Protein AF-A0A0Q8NUS7-F1 (afdb_monomer_lite)

Sequence (63 aa):
MSDKIQLLIDRRERVQSDIAELVAADVASVLAGSSCQFSDSVSRLAHEVNILDAAIERLRSLA

Radius of gyration: 14.98 Å; chains: 1; bounding box: 34×15×42 Å

Secondary structure (DSSP, 8-state):
-HHHHHHHHHHHHHHHHHHHHHHHHHHHHHHTT-----HHHHHHHHHHHHHHHHHHHHHHHT-

Foldseek 3Di:
DVVVLVVLVVVLVVLVVVLVVLVVVQVVQVVVVHHRDCVVVSVVSVVVNVVSVVVSVVVVVVD

Structure (mmCIF, N/CA/C/O backbone):
data_AF-A0A0Q8NUS7-F1
#
_entry.id   AF-A0A0Q8NUS7-F1
#
loop_
_atom_site.group_PDB
_atom_site.id
_atom_site.type_symbol
_atom_site.label_atom_id
_atom_site.label_alt_id
_atom_site.label_comp_id
_atom_site.label_asym_id
_atom_site.label_entity_id
_atom_site.label_seq_id
_atom_site.pdbx_PDB_ins_code
_atom_site.Cartn_x
_atom_site.Cartn_y
_atom_site.Cartn_z
_atom_site.occupancy
_atom_site.B_iso_or_equiv
_atom_site.auth_seq_id
_atom_site.auth_comp_id
_atom_site.auth_asym_id
_atom_site.auth_atom_id
_atom_site.pdbx_PDB_model_num
ATOM 1 N N . MET A 1 1 ? -18.887 -2.618 15.707 1.00 69.50 1 MET A N 1
ATOM 2 C CA . MET A 1 1 ? -17.424 -2.410 15.869 1.00 69.50 1 MET A CA 1
ATOM 3 C C . MET A 1 1 ? -16.652 -3.299 14.907 1.00 69.50 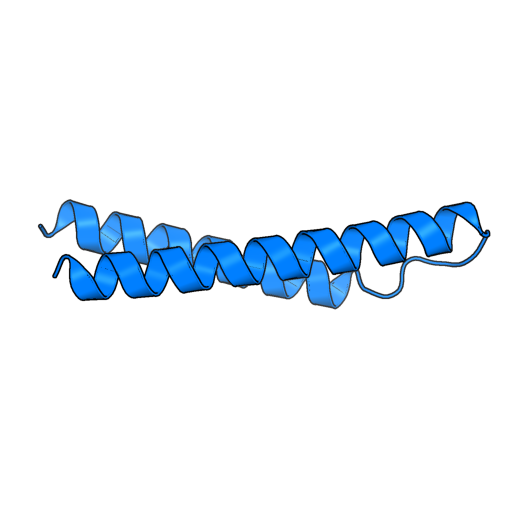1 MET A C 1
ATOM 5 O O . MET A 1 1 ? -15.817 -2.775 14.184 1.00 69.50 1 MET A O 1
ATOM 9 N N . SER A 1 2 ? -17.024 -4.582 14.817 1.00 80.12 2 SER A N 1
ATOM 10 C CA . SER A 1 2 ? -16.552 -5.517 13.785 1.00 80.12 2 SER A CA 1
ATOM 11 C C . SER A 1 2 ? -16.658 -4.950 12.355 1.00 80.12 2 SER A C 1
ATOM 13 O O . SER A 1 2 ? -15.641 -4.876 11.678 1.00 80.12 2 SER A O 1
ATOM 15 N N . ASP A 1 3 ? -17.802 -4.376 11.960 1.00 88.94 3 ASP A N 1
ATOM 16 C CA . ASP A 1 3 ? -17.980 -3.800 10.608 1.00 88.94 3 ASP A CA 1
ATOM 17 C C . ASP A 1 3 ? -17.011 -2.651 10.279 1.00 88.94 3 ASP A C 1
ATOM 19 O O . ASP A 1 3 ? -16.560 -2.503 9.146 1.00 88.94 3 ASP A O 1
ATOM 23 N N . LYS A 1 4 ? -16.655 -1.829 11.278 1.00 90.12 4 LYS A N 1
ATOM 24 C CA . LYS A 1 4 ? -15.697 -0.724 11.099 1.00 90.12 4 LYS A CA 1
ATOM 25 C C . LYS A 1 4 ? -14.274 -1.245 10.928 1.00 90.12 4 LYS A C 1
ATOM 27 O O . LYS A 1 4 ? -13.521 -0.685 10.141 1.00 90.12 4 LYS A O 1
ATOM 32 N N . ILE A 1 5 ? -13.914 -2.299 11.661 1.00 94.12 5 ILE A N 1
ATOM 33 C CA . ILE A 1 5 ? -12.617 -2.967 11.515 1.00 94.12 5 ILE A CA 1
ATOM 34 C C . ILE A 1 5 ? -12.533 -3.619 10.133 1.00 94.12 5 ILE A C 1
ATOM 36 O O . ILE A 1 5 ? -11.531 -3.427 9.453 1.00 94.12 5 ILE A O 1
ATOM 40 N N . GLN A 1 6 ? -13.592 -4.304 9.690 1.00 95.62 6 GLN A N 1
ATOM 41 C CA . GLN A 1 6 ? -13.626 -4.930 8.368 1.00 95.62 6 GLN A CA 1
ATOM 42 C C . GLN A 1 6 ? -13.468 -3.897 7.246 1.00 95.62 6 GLN A C 1
ATOM 44 O O . GLN A 1 6 ? -12.609 -4.059 6.392 1.00 95.62 6 GLN A O 1
ATOM 49 N N . LEU A 1 7 ? -14.184 -2.767 7.312 1.00 96.44 7 LEU A N 1
ATOM 50 C CA . LEU A 1 7 ? -14.033 -1.675 6.340 1.00 96.44 7 LEU A CA 1
ATOM 51 C C . LEU A 1 7 ? -12.597 -1.136 6.241 1.00 96.44 7 LEU A C 1
ATOM 53 O O . LEU A 1 7 ? -12.143 -0.770 5.155 1.00 96.44 7 LEU A O 1
ATOM 57 N N . LEU A 1 8 ? -11.887 -1.045 7.370 1.00 96.25 8 LEU A N 1
ATOM 58 C CA . LEU A 1 8 ? -10.494 -0.599 7.386 1.00 96.25 8 LEU A CA 1
ATOM 59 C C . LEU A 1 8 ? -9.552 -1.657 6.808 1.00 96.25 8 LEU A C 1
ATOM 61 O O . LEU A 1 8 ? -8.635 -1.292 6.077 1.00 96.25 8 LEU A O 1
ATOM 65 N N . ILE A 1 9 ? -9.798 -2.939 7.090 1.00 97.12 9 ILE A N 1
ATOM 66 C CA . ILE A 1 9 ? -9.053 -4.060 6.503 1.00 97.12 9 ILE A CA 1
ATOM 67 C C . ILE A 1 9 ? -9.232 -4.063 4.981 1.00 97.12 9 ILE A C 1
ATOM 69 O O . ILE A 1 9 ? -8.240 -4.007 4.261 1.00 97.12 9 ILE A O 1
ATOM 73 N N . ASP A 1 10 ? -10.469 -3.984 4.487 1.00 97.88 10 ASP A N 1
ATOM 74 C CA . ASP A 1 10 ? -10.762 -3.973 3.048 1.00 97.88 10 ASP A CA 1
ATOM 75 C C . ASP A 1 10 ? -10.118 -2.770 2.338 1.00 97.88 10 ASP A C 1
ATOM 77 O O . ASP A 1 10 ? -9.741 -2.824 1.165 1.00 97.88 10 ASP A O 1
ATOM 81 N N . ARG A 1 11 ? -10.019 -1.618 3.017 1.00 97.75 11 ARG A N 1
ATOM 82 C CA . ARG A 1 11 ? -9.306 -0.452 2.477 1.00 97.75 11 ARG A CA 1
ATOM 83 C C . ARG A 1 11 ? -7.797 -0.678 2.470 1.00 97.75 11 ARG A C 1
ATOM 85 O O . ARG A 1 11 ? -7.156 -0.358 1.476 1.00 97.75 11 ARG A O 1
ATOM 92 N N . ARG A 1 12 ? -7.240 -1.228 3.547 1.00 97.81 12 ARG A N 1
ATOM 93 C CA . ARG A 1 12 ? -5.811 -1.531 3.660 1.00 97.81 12 ARG A CA 1
ATOM 94 C C . ARG A 1 12 ? -5.362 -2.495 2.565 1.00 97.81 12 ARG A C 1
ATOM 96 O O . ARG A 1 12 ? -4.338 -2.249 1.940 1.00 97.81 12 ARG A O 1
ATOM 103 N N . GLU A 1 13 ? -6.132 -3.549 2.315 1.00 97.94 13 GLU A N 1
ATOM 104 C CA . GLU A 1 13 ? -5.841 -4.533 1.267 1.00 97.94 13 GLU A CA 1
ATOM 105 C C . GLU A 1 13 ? -5.835 -3.898 -0.126 1.00 97.94 13 GLU A C 1
ATOM 107 O O . GLU A 1 13 ? -4.916 -4.141 -0.906 1.00 97.94 13 GLU A O 1
ATOM 112 N N . ARG A 1 14 ? -6.794 -3.009 -0.415 1.00 98.12 14 ARG A N 1
ATOM 113 C CA . ARG A 1 14 ? -6.814 -2.246 -1.673 1.00 98.12 14 ARG A CA 1
ATOM 114 C C . ARG A 1 14 ? -5.576 -1.372 -1.839 1.00 98.12 14 ARG A C 1
ATOM 116 O O . ARG A 1 14 ? -4.897 -1.482 -2.850 1.00 98.12 14 ARG A O 1
ATOM 123 N N . VAL A 1 15 ? -5.229 -0.583 -0.822 1.00 97.75 15 VAL A N 1
ATOM 124 C CA . VAL A 1 15 ? -4.031 0.275 -0.861 1.00 97.75 15 VAL A CA 1
ATOM 125 C C . VAL A 1 15 ? -2.756 -0.561 -1.030 1.00 97.75 15 VAL A C 1
ATOM 127 O O . VAL A 1 15 ? -1.840 -0.153 -1.739 1.00 97.75 15 VAL A O 1
ATOM 130 N N . GLN A 1 16 ? -2.683 -1.749 -0.421 1.00 97.62 16 GLN A N 1
ATOM 131 C CA . GLN A 1 16 ? -1.554 -2.661 -0.626 1.00 97.62 16 GLN A CA 1
ATOM 132 C C . GLN A 1 16 ? -1.481 -3.203 -2.057 1.00 97.62 16 GLN A C 1
ATOM 134 O O . GLN A 1 16 ? -0.379 -3.306 -2.596 1.00 97.62 16 GLN A O 1
ATOM 139 N N . SER A 1 17 ? -2.624 -3.510 -2.676 1.00 98.06 17 SER A N 1
ATOM 140 C CA . SER A 1 17 ? -2.682 -3.886 -4.092 1.00 98.06 17 SER A CA 1
ATOM 141 C C . SER A 1 17 ? -2.189 -2.746 -4.984 1.00 98.06 17 SER A C 1
ATOM 143 O O . SER A 1 17 ? -1.314 -2.965 -5.818 1.00 98.06 17 SER A O 1
ATOM 145 N N . ASP A 1 18 ? -2.657 -1.519 -4.739 1.00 97.81 18 ASP A N 1
ATOM 146 C CA . ASP A 1 18 ? -2.246 -0.332 -5.497 1.00 97.81 18 ASP A CA 1
ATOM 147 C C . ASP A 1 18 ? -0.727 -0.099 -5.396 1.00 97.81 18 ASP A C 1
ATOM 149 O O . ASP A 1 18 ? -0.058 0.177 -6.392 1.00 97.81 18 ASP A O 1
ATOM 153 N N . ILE A 1 19 ? -0.143 -0.260 -4.200 1.00 97.75 19 ILE A N 1
ATOM 154 C CA . ILE A 1 19 ? 1.315 -0.186 -4.012 1.00 97.75 19 ILE A CA 1
ATOM 155 C C . ILE A 1 19 ? 2.025 -1.256 -4.844 1.00 97.75 19 ILE A C 1
ATOM 157 O O . ILE A 1 19 ? 3.015 -0.948 -5.506 1.00 97.75 19 ILE A O 1
ATOM 161 N N . ALA A 1 20 ? 1.550 -2.503 -4.807 1.00 97.81 20 ALA A N 1
ATOM 162 C CA . ALA A 1 20 ? 2.174 -3.603 -5.534 1.00 97.81 20 ALA A CA 1
ATOM 163 C C . ALA A 1 20 ? 2.159 -3.363 -7.052 1.00 97.81 20 ALA A C 1
ATOM 165 O O . ALA A 1 20 ? 3.165 -3.607 -7.719 1.00 97.81 20 A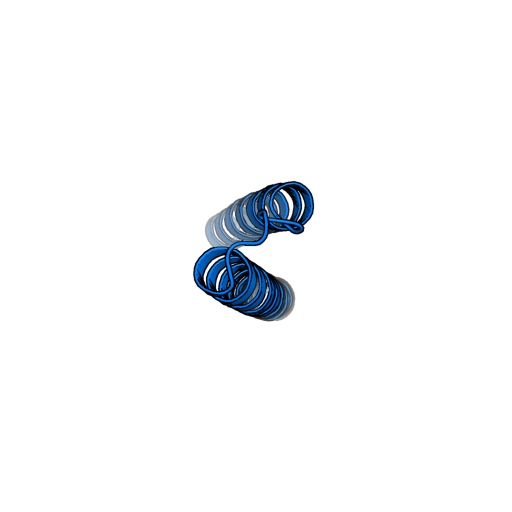LA A O 1
ATOM 166 N N . GLU A 1 21 ? 1.059 -2.831 -7.584 1.00 97.94 21 GLU A N 1
ATOM 167 C CA . GLU A 1 21 ? 0.928 -2.477 -8.999 1.00 97.94 21 GLU A CA 1
ATOM 168 C C . GLU A 1 21 ? 1.889 -1.353 -9.405 1.00 97.94 21 GLU A C 1
ATOM 170 O O . GLU A 1 21 ? 2.600 -1.480 -10.405 1.00 97.94 21 GLU A O 1
ATOM 175 N N . LEU A 1 22 ? 1.977 -0.282 -8.608 1.00 97.44 22 LEU A N 1
ATOM 176 C CA . LEU A 1 22 ? 2.898 0.828 -8.875 1.00 97.44 22 LEU A CA 1
ATOM 177 C C . LEU A 1 22 ? 4.364 0.392 -8.798 1.00 97.44 22 LEU A C 1
ATOM 179 O O . LEU A 1 22 ? 5.164 0.762 -9.656 1.00 97.44 22 LEU A O 1
ATOM 183 N N . VAL A 1 23 ? 4.713 -0.439 -7.813 1.00 97.00 23 VAL A N 1
ATOM 184 C CA . VAL A 1 23 ? 6.062 -1.006 -7.692 1.00 97.00 23 VAL A CA 1
ATOM 185 C C . VAL A 1 23 ? 6.375 -1.907 -8.884 1.00 97.00 23 VAL A C 1
ATOM 187 O O . VAL A 1 23 ? 7.469 -1.818 -9.436 1.00 97.00 23 VAL A O 1
AT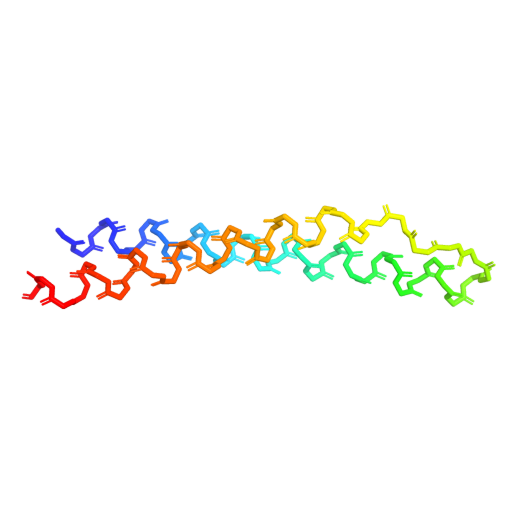OM 190 N N . ALA A 1 24 ? 5.436 -2.747 -9.323 1.00 96.81 24 ALA A N 1
ATOM 191 C CA . ALA A 1 24 ? 5.633 -3.586 -10.502 1.00 96.81 24 ALA A CA 1
ATOM 192 C C . ALA A 1 24 ? 5.858 -2.743 -11.770 1.00 96.81 24 ALA A C 1
ATOM 194 O O . ALA A 1 24 ? 6.741 -3.062 -12.570 1.00 96.81 24 ALA A O 1
ATOM 195 N N . ALA A 1 25 ? 5.113 -1.645 -11.927 1.00 95.88 25 ALA A N 1
ATOM 196 C CA . ALA A 1 25 ? 5.294 -0.704 -13.027 1.00 95.88 25 ALA A CA 1
ATOM 197 C C . ALA A 1 25 ? 6.668 -0.012 -12.978 1.00 95.88 25 ALA A C 1
ATOM 199 O O . ALA A 1 25 ? 7.358 0.057 -13.998 1.00 95.88 25 ALA A O 1
ATOM 200 N N . ASP A 1 26 ? 7.106 0.436 -11.799 1.00 96.38 26 ASP A N 1
ATOM 201 C CA . ASP A 1 26 ? 8.428 1.040 -11.614 1.00 96.38 26 ASP A CA 1
ATOM 202 C C . ASP A 1 26 ? 9.562 0.041 -11.882 1.00 96.38 26 ASP A C 1
ATOM 204 O O . ASP A 1 26 ? 10.536 0.379 -12.555 1.00 96.38 26 ASP A O 1
ATOM 208 N N . VAL A 1 27 ? 9.427 -1.210 -11.433 1.00 96.06 27 VAL A N 1
ATOM 209 C CA . VAL A 1 27 ? 10.393 -2.278 -11.728 1.00 96.06 27 VAL A CA 1
ATOM 210 C C . VAL A 1 27 ? 10.485 -2.515 -13.235 1.00 96.06 27 VAL A C 1
ATOM 212 O O . VAL A 1 27 ? 11.591 -2.561 -13.774 1.00 96.06 27 VAL A O 1
ATOM 215 N N . ALA A 1 28 ? 9.353 -2.612 -13.937 1.00 95.75 28 ALA A N 1
ATOM 216 C CA . ALA A 1 28 ? 9.341 -2.763 -15.390 1.00 95.75 28 ALA A CA 1
ATOM 217 C C . ALA A 1 28 ? 9.999 -1.564 -16.102 1.00 95.75 28 ALA A C 1
ATOM 219 O O . ALA A 1 28 ? 10.784 -1.761 -17.030 1.00 95.75 28 ALA A O 1
ATOM 220 N N . SER A 1 29 ? 9.736 -0.339 -15.633 1.00 95.00 29 SER A N 1
ATOM 221 C CA . SER A 1 29 ? 10.356 0.893 -16.142 1.00 95.00 29 SER A CA 1
ATOM 222 C C . SER A 1 29 ? 11.881 0.870 -15.984 1.00 95.00 29 SER A C 1
ATOM 224 O O . SER A 1 29 ? 12.613 1.101 -16.951 1.00 95.00 29 SER A O 1
ATOM 226 N N . VAL A 1 30 ? 12.379 0.514 -14.795 1.00 95.75 30 VAL A N 1
ATOM 227 C CA . VAL A 1 30 ? 13.823 0.427 -14.521 1.00 95.75 30 VAL A CA 1
ATOM 228 C C . VAL A 1 30 ? 14.489 -0.663 -15.357 1.00 95.75 30 VAL A C 1
ATOM 230 O O . VAL A 1 30 ? 15.556 -0.433 -15.924 1.00 95.75 30 VAL A O 1
ATOM 233 N N . LEU A 1 31 ? 13.854 -1.829 -15.502 1.00 96.06 31 LEU A N 1
ATOM 234 C CA . LEU A 1 31 ? 14.370 -2.911 -16.347 1.00 96.06 31 LEU A CA 1
ATOM 235 C C . LEU A 1 31 ? 14.414 -2.531 -17.836 1.00 96.06 31 LEU A C 1
ATOM 237 O O . LEU A 1 31 ? 15.270 -3.029 -18.564 1.00 96.06 31 LEU A O 1
ATOM 241 N N . ALA A 1 32 ? 13.545 -1.621 -18.280 1.00 95.75 32 ALA A N 1
ATOM 242 C CA . ALA A 1 32 ? 13.576 -1.043 -19.622 1.00 95.75 32 ALA A CA 1
ATOM 243 C C . ALA A 1 32 ? 14.609 0.097 -19.783 1.00 95.75 32 ALA A C 1
ATOM 245 O O . ALA A 1 32 ? 14.702 0.691 -20.857 1.00 95.75 32 ALA A O 1
ATOM 246 N N . GLY A 1 33 ? 15.383 0.419 -18.738 1.00 95.56 33 GLY A N 1
ATOM 247 C CA . GLY A 1 33 ? 16.391 1.484 -18.745 1.00 95.56 33 GLY A CA 1
ATOM 248 C C . GLY A 1 33 ? 15.839 2.889 -18.476 1.00 95.56 33 GLY A C 1
ATOM 249 O O . GLY A 1 33 ? 16.550 3.871 -18.682 1.00 95.56 33 GLY A O 1
ATOM 250 N N . SER A 1 34 ? 14.585 2.998 -18.033 1.00 95.31 34 SER A N 1
ATOM 251 C CA . SER A 1 34 ? 13.956 4.258 -17.618 1.00 95.31 34 SER A CA 1
ATOM 252 C C . SER A 1 34 ? 14.064 4.475 -16.101 1.00 95.31 34 SER A C 1
ATOM 254 O O . SER A 1 34 ? 14.571 3.630 -15.365 1.00 95.31 34 SER A O 1
ATOM 256 N N . SER A 1 35 ? 13.625 5.636 -15.608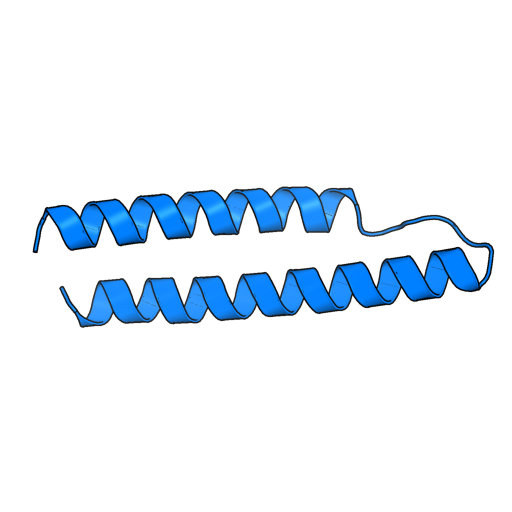 1.00 92.12 35 SER A N 1
ATOM 257 C CA . SER A 1 35 ? 13.615 5.942 -14.174 1.00 92.12 35 SER A CA 1
ATOM 258 C C . SER A 1 35 ? 12.352 5.434 -13.471 1.00 92.12 35 SER A C 1
ATOM 260 O O . SER A 1 35 ? 11.314 5.200 -14.093 1.00 92.12 35 SER A O 1
ATOM 262 N N . CYS A 1 36 ? 12.441 5.334 -12.147 1.00 91.75 36 CYS A N 1
ATOM 263 C CA . CYS A 1 36 ? 11.303 5.156 -11.248 1.00 91.75 36 CYS A CA 1
ATOM 264 C C . CYS A 1 36 ? 10.397 6.402 -11.319 1.00 91.75 36 CYS A C 1
ATOM 266 O O . CYS A 1 36 ? 10.903 7.521 -11.214 1.00 91.75 36 CYS A O 1
ATOM 268 N N . GLN A 1 37 ? 9.096 6.230 -11.547 1.00 93.06 37 GLN A N 1
ATOM 269 C CA . GLN A 1 37 ? 8.125 7.318 -11.731 1.00 93.06 37 GLN A CA 1
ATOM 270 C C . GLN A 1 37 ? 7.129 7.420 -10.574 1.00 93.06 37 GLN A C 1
ATOM 272 O O . GLN A 1 37 ? 6.576 8.496 -10.341 1.00 93.06 37 GLN A O 1
ATOM 277 N N . PHE A 1 38 ? 6.899 6.332 -9.836 1.00 95.31 38 PHE A N 1
ATOM 278 C CA . PHE A 1 38 ? 5.842 6.270 -8.828 1.00 95.31 38 PHE A CA 1
ATOM 279 C C . PHE A 1 38 ? 6.355 6.269 -7.384 1.00 95.31 38 PHE A C 1
ATOM 281 O O . PHE A 1 38 ? 5.551 6.097 -6.467 1.00 95.31 38 PHE A O 1
ATOM 288 N N . SER A 1 39 ? 7.639 6.561 -7.144 1.00 92.81 39 SER A N 1
ATOM 289 C CA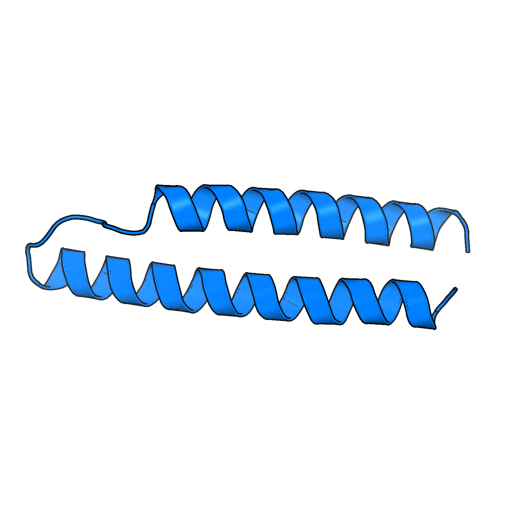 . SER A 1 39 ? 8.253 6.575 -5.802 1.00 92.81 39 SER A CA 1
ATOM 290 C C . SER A 1 39 ? 7.495 7.427 -4.777 1.00 92.81 39 SER A C 1
ATOM 292 O O . SER A 1 39 ? 7.289 7.003 -3.637 1.00 92.81 39 SER A O 1
ATOM 294 N N . ASP A 1 40 ? 7.035 8.613 -5.180 1.00 96.25 40 ASP A N 1
ATOM 295 C CA . ASP A 1 40 ? 6.291 9.525 -4.303 1.00 96.25 40 ASP A CA 1
ATOM 296 C C . ASP A 1 40 ? 4.895 8.980 -3.993 1.00 96.25 40 ASP A C 1
ATOM 298 O O . ASP A 1 40 ? 4.418 9.040 -2.857 1.00 96.25 40 ASP A O 1
ATOM 302 N N . SER A 1 41 ? 4.233 8.403 -4.997 1.00 96.88 41 SER A N 1
ATOM 303 C CA . SER A 1 41 ? 2.919 7.781 -4.836 1.00 96.88 41 SER A CA 1
ATOM 304 C C . SER A 1 41 ? 2.996 6.553 -3.934 1.00 96.88 41 SER A C 1
ATOM 306 O O . SER A 1 41 ? 2.208 6.455 -2.996 1.00 96.88 41 SER A O 1
ATOM 308 N N . VAL A 1 42 ? 3.992 5.687 -4.136 1.00 96.62 42 VAL A N 1
ATOM 309 C CA . VAL A 1 42 ? 4.268 4.529 -3.274 1.00 96.62 42 VAL A CA 1
ATOM 310 C C . VAL A 1 42 ? 4.523 4.977 -1.834 1.00 96.62 42 VAL A C 1
ATOM 312 O O . VAL A 1 42 ? 3.940 4.417 -0.909 1.00 96.62 42 VAL A O 1
ATOM 315 N N . SER A 1 43 ? 5.316 6.031 -1.629 1.00 97.06 43 SER A N 1
ATOM 316 C CA . SER A 1 43 ? 5.614 6.553 -0.287 1.00 97.06 43 SER A CA 1
ATOM 317 C C . SER A 1 43 ? 4.367 7.082 0.431 1.00 97.06 43 SER A C 1
ATOM 319 O O . SER A 1 43 ? 4.166 6.812 1.617 1.00 97.06 43 SER A O 1
ATOM 321 N N . ARG A 1 44 ? 3.488 7.802 -0.279 1.00 97.88 44 ARG A N 1
ATOM 322 C CA . ARG A 1 44 ? 2.219 8.287 0.291 1.00 97.88 44 ARG A CA 1
ATOM 323 C C . ARG A 1 44 ? 1.264 7.145 0.630 1.00 97.88 44 ARG A C 1
ATOM 325 O O . ARG A 1 44 ? 0.689 7.150 1.714 1.00 97.88 44 ARG A O 1
ATOM 332 N N . LEU A 1 45 ? 1.115 6.167 -0.262 1.00 97.81 45 LEU A N 1
ATOM 333 C CA . LEU A 1 45 ? 0.253 5.008 -0.021 1.00 97.81 45 LEU A CA 1
ATOM 334 C C . LEU A 1 45 ? 0.788 4.147 1.132 1.00 97.81 45 LEU A C 1
ATOM 336 O O . LEU A 1 45 ? 0.013 3.693 1.968 1.00 97.81 45 LEU A O 1
ATOM 340 N N . ALA A 1 46 ? 2.108 3.988 1.254 1.00 97.50 46 ALA A N 1
ATOM 341 C CA . ALA A 1 46 ? 2.717 3.309 2.397 1.00 97.50 46 ALA A CA 1
ATOM 342 C C . ALA A 1 46 ? 2.408 4.030 3.721 1.00 97.50 46 ALA A C 1
ATOM 344 O O . ALA A 1 46 ? 2.124 3.389 4.734 1.00 97.50 46 ALA A O 1
ATOM 345 N N . HIS A 1 47 ? 2.400 5.366 3.717 1.00 97.88 47 HIS A N 1
ATOM 346 C CA . HIS A 1 47 ? 1.962 6.138 4.877 1.00 97.88 47 HIS A CA 1
ATOM 347 C C . HIS A 1 47 ? 0.475 5.913 5.198 1.00 97.88 47 HIS A C 1
ATOM 349 O O . HIS A 1 47 ? 0.119 5.773 6.368 1.00 97.88 47 HIS A O 1
ATOM 355 N N . GLU A 1 48 ? -0.385 5.811 4.183 1.00 97.81 48 GLU A N 1
ATOM 356 C CA . GLU A 1 48 ? -1.799 5.468 4.370 1.00 97.81 48 GLU A CA 1
ATOM 357 C C . GLU A 1 48 ? -1.981 4.079 5.000 1.00 97.81 48 GLU A C 1
ATOM 359 O O . GLU A 1 48 ? -2.753 3.952 5.951 1.00 97.81 48 GLU A O 1
ATOM 364 N N . VAL A 1 49 ? -1.231 3.061 4.558 1.00 97.75 49 VAL A N 1
ATOM 365 C CA . VAL A 1 49 ? -1.245 1.723 5.184 1.00 97.75 49 VAL A CA 1
ATOM 366 C C . VAL A 1 49 ? -0.906 1.809 6.671 1.00 97.75 49 VAL A C 1
ATOM 368 O O . VAL A 1 49 ? -1.631 1.246 7.487 1.00 97.75 49 VAL A O 1
ATOM 371 N N . ASN A 1 50 ? 0.126 2.571 7.043 1.00 97.88 50 ASN A N 1
ATOM 372 C CA . ASN A 1 50 ? 0.513 2.740 8.448 1.00 97.88 50 ASN A CA 1
ATOM 373 C C . ASN A 1 50 ? -0.600 3.387 9.290 1.00 97.88 50 ASN A C 1
ATOM 375 O O . ASN A 1 50 ? -0.829 2.990 10.433 1.00 97.88 50 ASN A O 1
ATOM 379 N N . ILE A 1 51 ? -1.313 4.372 8.734 1.00 97.94 51 ILE A N 1
ATOM 380 C CA . ILE A 1 51 ? -2.460 5.003 9.403 1.00 97.94 51 ILE A CA 1
ATOM 381 C C . ILE A 1 51 ? -3.597 3.990 9.590 1.00 97.94 51 ILE A C 1
ATOM 383 O O . ILE A 1 51 ? -4.204 3.938 10.662 1.00 97.94 51 ILE A O 1
ATOM 387 N N . LEU A 1 52 ? -3.891 3.191 8.561 1.00 97.38 52 LEU A N 1
ATOM 388 C CA . LEU A 1 52 ? -4.935 2.167 8.614 1.00 97.38 52 LEU A CA 1
ATOM 389 C C . LEU A 1 52 ? -4.599 1.081 9.641 1.00 97.38 52 LEU A C 1
ATOM 391 O O . LEU A 1 52 ? -5.470 0.718 10.430 1.00 97.38 52 LEU A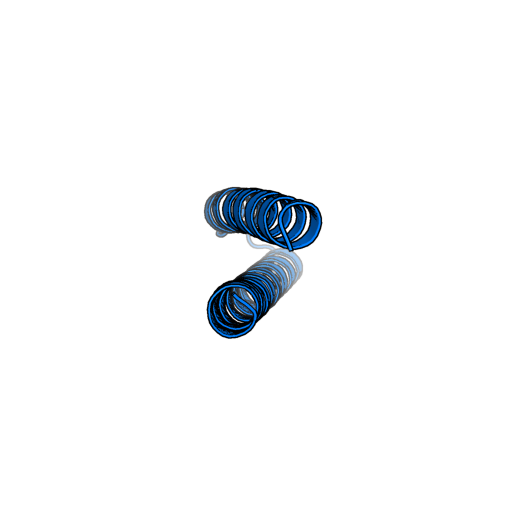 O 1
ATOM 395 N N . ASP A 1 53 ? -3.346 0.632 9.692 1.00 97.69 53 ASP A N 1
ATOM 396 C CA . ASP A 1 53 ? -2.870 -0.344 10.675 1.00 97.69 53 ASP A CA 1
ATOM 397 C C . ASP A 1 53 ? -3.015 0.183 12.105 1.00 97.69 53 ASP A C 1
ATOM 399 O O . ASP A 1 53 ? -3.650 -0.465 12.940 1.00 97.69 53 ASP A O 1
ATOM 403 N N . ALA A 1 54 ? -2.562 1.412 12.366 1.00 97.38 54 ALA A N 1
ATOM 404 C CA . ALA A 1 54 ? -2.727 2.044 13.673 1.00 97.38 54 ALA A CA 1
ATOM 405 C C . ALA A 1 54 ? -4.209 2.200 14.071 1.00 97.38 54 ALA A C 1
ATOM 407 O O . ALA A 1 54 ? -4.576 2.024 15.237 1.00 97.38 54 ALA A O 1
ATOM 408 N N . ALA A 1 55 ? -5.088 2.520 13.116 1.00 95.94 55 ALA A N 1
ATOM 409 C CA . ALA A 1 55 ? -6.523 2.631 13.364 1.00 95.94 55 ALA A CA 1
ATOM 410 C C . ALA A 1 55 ? -7.168 1.270 13.682 1.00 95.94 55 ALA A C 1
ATOM 412 O O . ALA A 1 55 ? -7.988 1.183 14.600 1.00 95.94 55 ALA A O 1
ATOM 413 N N . ILE A 1 56 ? -6.789 0.210 12.960 1.00 96.06 56 ILE A N 1
ATOM 414 C CA . ILE A 1 56 ? -7.256 -1.162 13.202 1.00 96.06 56 ILE A CA 1
ATOM 415 C C . ILE A 1 56 ? -6.805 -1.638 14.582 1.00 96.06 56 ILE A C 1
ATOM 417 O O . ILE A 1 56 ? -7.633 -2.128 15.352 1.00 96.06 56 ILE A O 1
ATOM 421 N N . GLU A 1 57 ? -5.526 -1.469 14.922 1.00 96.12 57 GLU A N 1
ATOM 422 C CA . GLU A 1 57 ? -4.986 -1.839 16.234 1.00 96.12 57 GLU A CA 1
ATOM 423 C C . GLU A 1 57 ? -5.710 -1.112 17.365 1.00 96.12 57 GLU A C 1
ATOM 425 O O . GLU A 1 57 ? -6.131 -1.736 18.341 1.00 96.12 57 GLU A O 1
ATOM 430 N N . ARG A 1 58 ? -5.940 0.196 17.207 1.00 95.56 58 ARG A N 1
ATOM 431 C CA . ARG A 1 58 ? -6.668 0.996 18.195 1.00 95.56 58 ARG A CA 1
ATOM 432 C C . ARG A 1 58 ? -8.118 0.555 18.361 1.00 95.56 58 ARG A C 1
ATOM 434 O O . ARG A 1 58 ? -8.644 0.604 19.465 1.00 95.56 58 ARG A O 1
ATOM 441 N N . LEU A 1 59 ? -8.791 0.148 17.289 1.00 93.75 59 LEU A N 1
ATOM 442 C CA . LEU A 1 59 ? -10.154 -0.371 17.396 1.00 93.75 59 LEU A CA 1
ATOM 443 C C . LEU A 1 59 ? -10.189 -1.767 18.019 1.00 93.75 59 LEU A C 1
ATOM 445 O O . LEU A 1 59 ? -11.119 -2.056 18.763 1.00 93.75 59 LEU A O 1
ATOM 449 N N . ARG A 1 60 ? -9.188 -2.612 17.752 1.00 93.25 60 ARG A N 1
ATOM 450 C CA . ARG A 1 60 ? -9.065 -3.939 18.370 1.00 93.25 60 ARG A CA 1
ATOM 451 C C . ARG A 1 60 ? -8.777 -3.864 19.866 1.00 93.25 60 ARG A C 1
ATOM 453 O O . ARG A 1 60 ? -9.274 -4.706 20.595 1.00 93.25 60 ARG A O 1
ATOM 460 N N . SER A 1 61 ? -8.013 -2.874 20.326 1.00 93.69 61 SER A N 1
ATOM 461 C CA . SER A 1 61 ? -7.729 -2.696 21.758 1.00 93.69 61 SER A CA 1
ATOM 462 C C . SER A 1 61 ? -8.898 -2.112 22.558 1.00 93.69 61 SER A C 1
ATOM 464 O O . SER A 1 61 ? -8.882 -2.163 23.785 1.00 93.69 61 SER A O 1
ATOM 466 N N . LEU A 1 62 ? -9.896 -1.546 21.873 1.00 88.25 62 LEU A N 1
ATOM 467 C CA . LEU A 1 62 ? -11.118 -0.993 22.465 1.00 88.25 62 LEU A CA 1
ATOM 468 C C . LEU A 1 62 ? -12.320 -1.953 22.393 1.00 88.25 62 LEU A C 1
ATOM 470 O O . LEU A 1 62 ? -13.385 -1.597 22.900 1.00 88.25 62 LEU A O 1
ATOM 474 N N . ALA A 1 63 ? -12.176 -3.092 21.711 1.00 76.00 63 ALA A N 1
ATOM 475 C CA . ALA A 1 63 ? -13.202 -4.123 21.548 1.00 76.00 63 ALA A CA 1
ATOM 476 C C . ALA A 1 63 ? -13.074 -5.199 22.633 1.00 76.00 63 ALA A C 1
ATOM 478 O O . ALA A 1 63 ? -14.139 -5.698 23.059 1.00 76.00 63 ALA A O 1
#

pLDDT: mean 95.03, std 5.04, range [69.5, 98.12]